Protein AF-A0A822D6A7-F1 (afdb_monomer_lite)

pLDDT: mean 80.67, std 15.9, range [33.81, 98.06]

Foldseek 3Di:
DPADDQDDPPQPCVVVVVVCVQVVDPVHDDADLDWDADPNAIEHEHAADDDDDDGRHDDPPDCVVVRSVVVDDPRHRYYHYNDDPPPGPNDDPVNVVVVVVVVVVD

Sequence (106 aa):
MDGIRLANPYLGNEEEKRRTLFRNNENVIYLENDSCEVFDITIDGCPCTPKFCGGFQYPRQSTQPKMLWGQIPEDCDILISHGLPADIFDTNSRGKLEMENQINNV

Structure (mmCIF, N/CA/C/O backbone):
data_AF-A0A822D6A7-F1
#
_entry.id   AF-A0A822D6A7-F1
#
loop_
_atom_site.group_PDB
_atom_site.id
_atom_site.type_symbol
_atom_site.label_atom_id
_atom_site.label_alt_id
_atom_site.label_comp_id
_atom_site.label_asym_id
_atom_site.label_entity_id
_atom_site.label_seq_id
_atom_site.pdbx_PDB_ins_code
_atom_site.Cartn_x
_atom_site.Cartn_y
_atom_site.Cartn_z
_atom_site.occupancy
_atom_site.B_iso_or_equiv
_atom_site.auth_seq_id
_atom_site.auth_comp_id
_atom_site.auth_asym_id
_atom_site.auth_atom_id
_atom_site.pdbx_PDB_model_num
ATOM 1 N N . MET A 1 1 ? 8.125 -2.702 15.056 1.00 36.44 1 MET A N 1
ATOM 2 C CA . MET A 1 1 ? 9.356 -3.079 14.330 1.00 36.44 1 MET A CA 1
ATOM 3 C C . MET A 1 1 ? 9.796 -1.852 13.557 1.00 36.44 1 MET A C 1
ATOM 5 O O . MET A 1 1 ? 8.945 -1.244 12.924 1.00 36.44 1 MET A O 1
ATOM 9 N N . ASP A 1 2 ? 11.057 -1.430 13.664 1.00 33.81 2 ASP A N 1
ATOM 10 C CA . ASP A 1 2 ? 11.540 -0.232 12.964 1.00 33.81 2 ASP A CA 1
ATOM 11 C C . ASP A 1 2 ? 11.676 -0.539 11.466 1.00 33.81 2 ASP A C 1
ATOM 13 O O . ASP A 1 2 ? 12.709 -1.020 10.998 1.00 33.81 2 ASP A O 1
ATOM 17 N N . GLY A 1 3 ? 10.578 -0.339 10.732 1.00 39.94 3 GLY A N 1
ATOM 18 C CA . GLY A 1 3 ? 10.477 -0.594 9.300 1.00 39.94 3 GLY A CA 1
ATOM 19 C C . GLY A 1 3 ? 11.504 0.202 8.495 1.00 39.94 3 GLY A C 1
ATOM 20 O O . GLY A 1 3 ? 11.938 1.291 8.879 1.00 39.94 3 GLY A O 1
ATOM 21 N N . ILE A 1 4 ? 11.893 -0.346 7.342 1.00 49.28 4 ILE A N 1
ATOM 22 C CA . ILE A 1 4 ? 12.775 0.321 6.379 1.00 49.28 4 ILE A CA 1
ATOM 23 C C . ILE A 1 4 ? 12.114 1.639 5.958 1.00 49.28 4 ILE A C 1
ATOM 25 O O . ILE A 1 4 ? 11.167 1.662 5.172 1.00 49.28 4 ILE A O 1
ATOM 29 N N . ARG A 1 5 ? 12.613 2.753 6.495 1.00 57.00 5 ARG A N 1
ATOM 30 C CA . ARG A 1 5 ? 12.094 4.087 6.198 1.00 57.00 5 ARG A CA 1
ATOM 31 C C . ARG A 1 5 ? 12.820 4.634 4.976 1.00 57.00 5 ARG A C 1
ATOM 33 O O . ARG A 1 5 ? 13.984 5.026 5.049 1.00 57.00 5 ARG A O 1
ATOM 40 N N . LEU A 1 6 ? 12.131 4.664 3.839 1.00 59.56 6 LEU A N 1
ATOM 41 C CA . LEU A 1 6 ? 12.594 5.387 2.654 1.00 59.56 6 LEU A CA 1
ATOM 42 C C . LEU A 1 6 ? 12.352 6.886 2.884 1.00 59.56 6 LEU A C 1
ATOM 44 O O . LEU A 1 6 ? 11.391 7.454 2.372 1.00 59.56 6 LEU A O 1
ATOM 48 N N . ALA A 1 7 ? 13.183 7.508 3.723 1.00 55.19 7 ALA A N 1
ATOM 49 C CA . ALA A 1 7 ? 13.104 8.937 4.009 1.00 55.19 7 ALA A CA 1
ATOM 50 C C . ALA A 1 7 ? 13.344 9.750 2.730 1.00 55.19 7 ALA A C 1
ATOM 52 O O . ALA A 1 7 ? 14.269 9.450 1.968 1.00 55.19 7 ALA A O 1
ATOM 53 N N . ASN A 1 8 ? 12.549 10.797 2.496 1.00 56.53 8 ASN A N 1
ATOM 54 C CA . ASN A 1 8 ? 12.874 11.769 1.464 1.00 56.53 8 ASN A CA 1
ATOM 55 C C . ASN A 1 8 ? 13.952 12.720 2.018 1.00 56.53 8 ASN A C 1
ATOM 57 O O . ASN A 1 8 ? 13.655 13.532 2.902 1.00 56.53 8 ASN A O 1
ATOM 61 N N . PRO A 1 9 ? 15.192 12.687 1.496 1.00 55.44 9 PRO A N 1
ATOM 62 C CA . PRO A 1 9 ? 16.288 13.491 2.038 1.00 55.44 9 PRO A CA 1
ATOM 63 C C . PRO A 1 9 ? 16.055 15.005 1.901 1.00 55.44 9 PRO A C 1
ATOM 65 O O . PRO A 1 9 ? 16.777 15.788 2.511 1.00 55.44 9 PRO A O 1
ATOM 68 N N . TYR A 1 10 ? 15.053 15.430 1.124 1.00 52.44 10 TYR A N 1
ATOM 69 C CA . TYR A 1 10 ? 14.741 16.837 0.878 1.00 52.44 10 TYR A CA 1
ATOM 70 C C . TYR A 1 10 ? 13.696 17.441 1.827 1.00 52.44 10 TYR A C 1
ATOM 72 O O . TYR A 1 10 ? 13.455 18.643 1.752 1.00 52.44 10 TYR A O 1
ATOM 80 N N . LEU A 1 11 ? 13.051 16.649 2.693 1.00 58.66 11 LEU A N 1
ATOM 81 C CA . LEU A 1 11 ? 11.897 17.122 3.472 1.00 58.66 11 LEU A CA 1
ATOM 82 C C . LEU A 1 11 ? 12.161 17.345 4.971 1.00 58.66 11 LEU A C 1
ATOM 84 O O . LEU A 1 11 ? 11.359 18.020 5.615 1.00 58.66 11 LEU A O 1
ATOM 88 N N . GLY A 1 12 ? 13.278 16.862 5.526 1.00 66.56 12 GLY A N 1
ATOM 89 C CA . GLY A 1 12 ? 13.664 17.115 6.923 1.00 66.56 12 GLY A CA 1
ATOM 90 C C . GLY A 1 12 ? 12.505 16.946 7.923 1.00 66.56 12 GLY A C 1
ATOM 91 O O . GLY A 1 12 ? 11.738 15.988 7.858 1.00 66.56 12 GLY A O 1
ATOM 92 N N . ASN A 1 13 ? 12.330 17.916 8.825 1.00 66.75 13 ASN A N 1
ATOM 93 C CA . ASN A 1 13 ? 11.317 17.879 9.892 1.00 66.75 13 ASN A CA 1
ATOM 94 C C . ASN A 1 13 ? 9.865 18.034 9.382 1.00 66.75 13 ASN A C 1
ATOM 96 O O . ASN A 1 13 ? 8.916 17.862 10.149 1.00 66.75 13 ASN A O 1
ATOM 100 N N . GLU A 1 14 ? 9.669 18.388 8.110 1.00 71.75 14 GLU A N 1
ATOM 101 C CA . GLU A 1 14 ? 8.344 18.608 7.522 1.00 71.75 14 GLU A CA 1
ATOM 102 C C . GLU A 1 14 ? 7.615 17.294 7.197 1.00 71.75 14 GLU A C 1
ATOM 104 O O . GLU A 1 14 ? 6.388 17.292 7.074 1.00 71.75 14 GLU A O 1
ATOM 109 N N . GLU A 1 15 ? 8.333 16.171 7.075 1.00 73.56 15 GLU A N 1
ATOM 110 C CA . GLU A 1 15 ? 7.709 14.842 6.975 1.00 73.56 15 GLU A CA 1
ATOM 111 C C . GLU A 1 15 ? 6.988 14.476 8.264 1.00 73.56 15 GLU A C 1
ATOM 113 O O . GLU A 1 15 ? 5.825 14.076 8.229 1.00 73.56 15 GLU A O 1
ATOM 118 N N . GLU A 1 16 ? 7.652 14.656 9.405 1.00 76.50 16 GLU A N 1
ATOM 119 C CA . GLU A 1 16 ? 7.081 14.283 10.697 1.00 76.50 16 GLU A CA 1
ATOM 120 C C . GLU A 1 16 ? 5.856 15.143 11.024 1.00 76.50 16 GLU A C 1
ATOM 122 O O . GLU A 1 16 ? 4.832 14.621 11.454 1.00 76.50 16 GLU A O 1
ATOM 127 N N . LYS A 1 17 ? 5.888 16.444 10.702 1.00 79.12 17 LYS A N 1
ATOM 128 C CA . LYS A 1 17 ? 4.712 17.321 10.836 1.00 79.12 17 LYS A CA 1
ATOM 129 C C . LYS A 1 17 ? 3.516 16.832 10.015 1.00 79.12 17 LYS A C 1
ATOM 131 O O . LYS A 1 17 ? 2.396 16.827 10.523 1.00 79.12 17 LYS A O 1
ATOM 136 N N . ARG A 1 18 ? 3.736 16.412 8.762 1.00 77.75 18 ARG A N 1
ATOM 137 C CA . ARG A 1 18 ? 2.664 15.886 7.898 1.00 77.75 18 ARG A CA 1
ATOM 138 C C . ARG A 1 18 ? 2.090 14.582 8.437 1.00 77.75 18 ARG A C 1
ATOM 140 O O . ARG A 1 18 ? 0.876 14.420 8.449 1.00 77.75 18 ARG A O 1
ATOM 147 N N . ARG A 1 19 ? 2.942 13.680 8.922 1.00 81.69 19 ARG A N 1
ATOM 148 C CA . ARG A 1 19 ? 2.515 12.413 9.539 1.00 81.69 19 ARG A CA 1
ATOM 149 C C . ARG A 1 19 ? 1.669 12.665 10.775 1.00 81.69 19 ARG A C 1
ATOM 151 O O . ARG A 1 19 ? 0.597 12.086 10.902 1.00 81.69 19 ARG A O 1
ATOM 158 N N . THR A 1 20 ? 2.113 13.570 11.643 1.00 83.56 20 THR A N 1
ATOM 159 C CA . THR A 1 20 ? 1.385 13.955 12.856 1.00 83.56 20 THR A CA 1
ATOM 160 C C . THR A 1 20 ? 0.005 14.526 12.540 1.00 83.56 20 THR A C 1
ATOM 162 O O . THR A 1 20 ? -0.943 14.226 13.257 1.00 83.56 20 THR A O 1
ATOM 165 N N . LEU A 1 21 ? -0.149 15.286 11.447 1.00 85.06 21 LEU A N 1
ATOM 166 C CA . LEU A 1 21 ? -1.460 15.792 11.025 1.00 85.06 21 LEU A CA 1
ATOM 167 C C . LEU A 1 21 ? -2.458 14.658 10.748 1.00 85.06 21 LEU A C 1
ATOM 169 O O . LEU A 1 21 ? -3.604 14.746 11.178 1.00 85.06 21 LEU A O 1
ATOM 173 N N . PHE A 1 22 ? -2.028 13.606 10.047 1.00 86.44 22 PHE A N 1
ATOM 174 C CA . PHE A 1 22 ? -2.892 12.460 9.759 1.00 86.44 22 PHE A CA 1
ATOM 175 C C . PHE A 1 22 ? -3.085 11.562 10.982 1.00 86.44 22 PHE A C 1
ATOM 177 O O . PHE A 1 22 ? -4.209 11.174 11.264 1.00 86.44 22 PHE A O 1
ATOM 184 N N . ARG A 1 23 ? -2.022 11.293 11.747 1.00 85.50 23 ARG A N 1
ATOM 185 C CA . ARG A 1 23 ? -2.080 10.457 12.960 1.00 85.50 23 ARG A CA 1
ATOM 186 C C . ARG A 1 23 ? -2.958 11.046 14.066 1.00 85.50 23 ARG A C 1
ATOM 188 O O . ARG A 1 23 ? -3.514 10.293 14.852 1.00 85.50 23 ARG A O 1
ATOM 195 N N . ASN A 1 24 ? -3.087 12.371 14.128 1.00 88.31 24 ASN A N 1
ATOM 196 C CA . ASN A 1 24 ? -3.939 13.048 15.108 1.00 88.31 24 ASN A CA 1
ATOM 197 C C . ASN A 1 24 ? -5.387 13.244 14.624 1.00 88.31 24 ASN A C 1
ATOM 199 O O . ASN A 1 24 ? -6.180 13.860 15.335 1.00 88.31 24 ASN A O 1
ATOM 203 N N . ASN A 1 25 ? -5.737 12.779 13.422 1.00 91.69 25 ASN A N 1
ATOM 204 C CA . ASN A 1 25 ? -7.100 12.845 12.916 1.00 91.69 25 ASN A CA 1
ATOM 205 C C . ASN A 1 25 ? -7.832 11.540 13.241 1.00 91.69 25 ASN A C 1
ATOM 207 O O . ASN A 1 25 ? -7.543 10.502 12.660 1.00 91.69 25 ASN A O 1
ATOM 211 N N . GLU A 1 26 ? -8.822 11.610 14.128 1.00 91.75 26 GLU A N 1
ATOM 212 C CA . GLU A 1 26 ? -9.627 10.458 14.562 1.00 91.75 26 GLU A CA 1
ATOM 213 C C . GLU A 1 26 ? -10.387 9.749 13.426 1.00 91.75 26 GLU A C 1
ATOM 215 O O . GLU A 1 26 ? -10.773 8.593 13.569 1.00 91.75 26 GLU A O 1
ATOM 220 N N . ASN A 1 27 ? -10.573 10.416 12.283 1.00 94.31 27 ASN A N 1
ATOM 221 C CA . ASN A 1 27 ? -11.256 9.864 11.113 1.00 94.31 27 ASN A CA 1
ATOM 222 C C . ASN A 1 27 ? -10.288 9.254 10.084 1.00 94.31 27 ASN A C 1
ATOM 224 O O . ASN A 1 27 ? -10.712 8.900 8.984 1.00 94.31 27 ASN A O 1
ATOM 228 N N . VAL A 1 28 ? -8.988 9.186 10.389 1.00 93.25 28 VAL A N 1
ATOM 229 C CA . VAL A 1 28 ? -7.955 8.702 9.467 1.00 93.25 28 VAL A CA 1
ATOM 230 C C . VAL A 1 28 ? -7.025 7.730 10.181 1.00 93.25 28 VAL A C 1
ATOM 232 O O . VAL A 1 28 ? -6.365 8.079 11.153 1.00 93.25 28 VAL A O 1
ATOM 235 N N . ILE A 1 29 ? -6.892 6.526 9.630 1.00 93.50 29 ILE A N 1
ATOM 236 C CA . ILE A 1 29 ? -5.817 5.603 9.994 1.00 93.50 29 ILE A CA 1
ATOM 237 C C . ILE A 1 29 ? -4.702 5.777 8.961 1.00 93.50 29 ILE A C 1
ATOM 239 O O . ILE A 1 29 ? -4.902 5.541 7.770 1.00 93.50 29 ILE A O 1
ATOM 243 N N . TYR A 1 30 ? -3.536 6.250 9.402 1.00 92.56 30 TYR A N 1
ATOM 244 C CA . TYR A 1 30 ? -2.373 6.451 8.539 1.00 92.56 30 TYR A CA 1
ATOM 245 C C . TYR A 1 30 ? -1.446 5.236 8.593 1.00 92.56 30 TYR A C 1
ATOM 247 O O . TYR A 1 30 ? -0.864 4.970 9.643 1.00 92.56 30 TYR A O 1
ATOM 255 N N . LEU A 1 31 ? -1.265 4.561 7.455 1.00 92.19 31 LEU A N 1
ATOM 256 C CA . LEU A 1 31 ? -0.367 3.416 7.308 1.00 92.19 31 LEU A CA 1
ATOM 257 C C . LEU A 1 31 ? 0.858 3.796 6.463 1.00 92.19 31 LEU A C 1
ATOM 259 O O . LEU A 1 31 ? 0.730 4.283 5.337 1.00 92.19 31 LEU A O 1
ATOM 263 N N . GLU A 1 32 ? 2.055 3.568 7.001 1.00 91.25 32 GLU A N 1
ATOM 264 C CA . GLU A 1 32 ? 3.306 3.601 6.240 1.00 91.25 32 GLU A CA 1
ATOM 265 C C . GLU A 1 32 ? 4.226 2.478 6.702 1.00 91.25 32 GLU A C 1
ATOM 267 O O . GLU A 1 32 ? 4.918 2.623 7.710 1.00 91.25 32 GLU A O 1
ATOM 272 N N . ASN A 1 33 ? 4.257 1.398 5.917 1.00 91.19 33 ASN A N 1
ATOM 273 C CA . ASN A 1 33 ? 4.912 0.142 6.281 1.00 91.19 33 ASN A CA 1
ATOM 274 C C . ASN A 1 33 ? 4.430 -0.322 7.664 1.00 91.19 33 ASN A C 1
ATOM 276 O O . ASN A 1 33 ? 5.237 -0.638 8.538 1.00 91.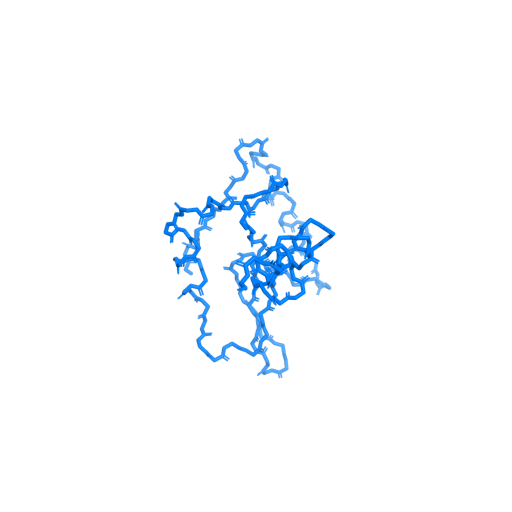19 33 ASN A O 1
ATOM 280 N N . ASP A 1 34 ? 3.116 -0.235 7.862 1.00 92.44 34 ASP A N 1
ATOM 281 C CA . ASP A 1 34 ? 2.425 -0.466 9.125 1.00 92.44 34 ASP A CA 1
ATOM 282 C C . ASP A 1 34 ? 1.061 -1.098 8.836 1.00 92.44 34 ASP A C 1
ATOM 284 O O . ASP A 1 34 ? 0.552 -0.996 7.712 1.00 92.44 34 ASP A O 1
ATOM 288 N N . SER A 1 35 ? 0.462 -1.706 9.854 1.00 95.06 35 SER A N 1
ATOM 289 C CA . SER A 1 35 ? -0.821 -2.395 9.744 1.00 95.06 35 SER A CA 1
ATOM 290 C C . SER A 1 35 ? -1.848 -1.883 10.746 1.00 95.06 35 SER A C 1
ATOM 292 O O . SER A 1 35 ? -1.532 -1.246 11.752 1.00 95.06 35 SER A O 1
ATOM 294 N N . CYS A 1 36 ? -3.115 -2.153 10.456 1.00 95.50 36 CYS A N 1
ATOM 295 C CA . CYS A 1 36 ? -4.201 -1.989 11.404 1.00 95.50 36 CYS A CA 1
ATOM 296 C C . CYS A 1 36 ? -5.192 -3.145 11.302 1.00 95.50 36 CYS A C 1
ATOM 298 O O . CYS A 1 36 ? -5.181 -3.926 10.351 1.00 95.50 36 CYS A O 1
ATOM 300 N N . GLU A 1 37 ? -6.066 -3.222 12.296 1.00 96.81 37 GLU A N 1
ATOM 301 C CA . GLU A 1 37 ? -7.155 -4.183 12.339 1.00 96.81 37 GLU A CA 1
ATOM 302 C C . GLU A 1 37 ? -8.479 -3.426 12.407 1.00 96.81 37 GLU A C 1
ATOM 304 O O . GLU A 1 37 ? -8.651 -2.511 13.221 1.00 96.81 37 GLU A O 1
ATOM 309 N N . VAL A 1 38 ? -9.408 -3.780 11.521 1.00 95.44 38 VAL A N 1
ATOM 310 C CA . VAL A 1 38 ? -10.737 -3.172 11.450 1.00 95.44 38 VAL A CA 1
ATOM 311 C C . VAL A 1 38 ? -11.755 -4.280 11.215 1.00 95.44 38 VAL A C 1
ATOM 313 O O . VAL A 1 38 ? -11.715 -4.938 10.185 1.00 95.44 38 VAL A O 1
ATOM 316 N N . PHE A 1 39 ? -12.687 -4.473 12.153 1.00 95.88 39 PHE A N 1
ATOM 317 C CA . PHE A 1 39 ? -13.681 -5.561 12.102 1.00 95.88 39 PHE A CA 1
ATOM 318 C C . PHE A 1 39 ? -13.054 -6.959 11.949 1.00 95.88 39 PHE A C 1
ATOM 320 O O . PHE A 1 39 ? -13.518 -7.744 11.125 1.00 95.88 39 PHE A O 1
ATOM 327 N N . ASP A 1 40 ? -11.996 -7.244 12.716 1.00 96.44 40 ASP A N 1
ATOM 328 C CA . ASP A 1 40 ? -11.231 -8.501 12.666 1.00 96.44 40 ASP A CA 1
ATOM 329 C C . ASP A 1 40 ? -10.582 -8.787 11.290 1.00 96.44 40 ASP A C 1
ATOM 331 O O . ASP A 1 40 ? -10.206 -9.919 10.999 1.00 96.44 40 ASP A O 1
ATOM 335 N N . ILE A 1 41 ? -10.463 -7.764 10.431 1.00 97.56 41 ILE A N 1
ATOM 336 C CA . ILE A 1 41 ? -9.761 -7.815 9.143 1.00 97.56 41 ILE A CA 1
ATOM 337 C C . ILE A 1 41 ? -8.423 -7.100 9.299 1.00 97.56 41 ILE A C 1
ATOM 339 O O . ILE A 1 41 ? -8.376 -5.929 9.695 1.00 97.56 41 ILE A O 1
ATOM 343 N N . THR A 1 42 ? -7.345 -7.788 8.940 1.00 97.69 42 THR A N 1
ATOM 344 C CA . THR A 1 42 ? -5.988 -7.245 8.943 1.00 97.69 42 THR A CA 1
ATOM 345 C C . THR A 1 42 ? -5.695 -6.484 7.650 1.00 97.69 42 THR A C 1
ATOM 347 O O . THR A 1 42 ? -5.927 -6.964 6.539 1.00 97.69 42 THR A O 1
ATOM 350 N N . ILE A 1 43 ? -5.201 -5.254 7.786 1.00 98.00 43 ILE A N 1
ATOM 351 C CA . ILE A 1 43 ? -4.892 -4.372 6.659 1.00 98.00 43 ILE A CA 1
ATOM 352 C C . ILE A 1 43 ? -3.445 -3.910 6.785 1.00 98.00 43 ILE A C 1
ATOM 354 O O . ILE A 1 43 ? -3.100 -3.245 7.760 1.00 98.00 43 ILE A O 1
ATOM 358 N N . ASP A 1 44 ? -2.611 -4.207 5.790 1.00 96.88 44 ASP A N 1
ATOM 359 C CA . ASP A 1 44 ? -1.215 -3.760 5.732 1.00 96.88 44 ASP A CA 1
ATOM 360 C C . ASP A 1 44 ? -1.035 -2.689 4.647 1.00 96.88 44 ASP A C 1
ATOM 362 O O . ASP A 1 44 ? -1.557 -2.810 3.533 1.00 96.88 44 ASP A O 1
ATOM 366 N N . GLY A 1 45 ? -0.341 -1.597 4.974 1.00 95.12 45 GLY A N 1
ATOM 367 C CA . GLY A 1 45 ? -0.228 -0.425 4.109 1.00 95.12 45 GLY A CA 1
ATOM 368 C C . GLY A 1 45 ? 1.214 -0.028 3.819 1.00 95.12 45 GLY A C 1
ATOM 369 O O . GLY A 1 45 ? 1.968 0.344 4.718 1.00 95.12 45 GLY A O 1
ATOM 370 N N . CYS A 1 46 ? 1.579 0.010 2.536 1.00 92.69 46 CYS A N 1
ATOM 371 C CA . CYS A 1 46 ? 2.921 0.359 2.079 1.00 92.69 46 CYS A CA 1
ATOM 372 C C . CYS A 1 46 ? 2.885 1.398 0.937 1.00 92.69 46 CYS A C 1
ATOM 374 O O . CYS A 1 46 ? 2.437 1.097 -0.174 1.00 92.69 46 CYS A O 1
ATOM 376 N N . PRO A 1 47 ? 3.413 2.624 1.128 1.00 91.44 47 PRO A N 1
ATOM 377 C CA . PRO A 1 47 ? 3.422 3.637 0.071 1.00 91.44 47 PRO A CA 1
ATOM 378 C C . PRO A 1 47 ? 4.513 3.396 -0.981 1.00 91.44 47 PRO A C 1
ATOM 380 O O . PRO A 1 47 ? 4.667 4.193 -1.908 1.00 91.44 47 PRO A O 1
ATOM 383 N N . CYS A 1 48 ? 5.327 2.350 -0.826 1.00 89.44 48 CYS A N 1
ATOM 384 C CA . CYS A 1 48 ? 6.530 2.194 -1.617 1.00 89.44 48 CYS A CA 1
ATOM 385 C C . CYS A 1 48 ? 6.257 1.662 -3.026 1.00 89.44 48 CYS A C 1
ATOM 387 O O . CYS A 1 48 ? 5.464 0.749 -3.235 1.00 89.44 48 CYS A O 1
ATOM 389 N N . THR A 1 49 ? 6.990 2.195 -4.000 1.00 89.81 49 THR A N 1
ATOM 390 C CA . THR A 1 49 ? 6.878 1.810 -5.412 1.00 89.81 49 THR A CA 1
ATOM 391 C C . THR A 1 49 ? 8.262 1.627 -6.034 1.00 89.81 49 THR A C 1
ATOM 393 O O . THR A 1 49 ? 9.223 2.286 -5.616 1.00 89.81 49 THR A O 1
ATOM 396 N N . PRO A 1 50 ? 8.421 0.780 -7.065 1.00 89.69 50 PRO A N 1
ATOM 397 C CA . PRO A 1 50 ? 9.671 0.750 -7.799 1.00 89.69 50 PRO A CA 1
ATOM 398 C C . PRO A 1 50 ? 9.950 2.108 -8.459 1.00 89.69 50 PRO A C 1
ATOM 400 O O . PRO A 1 50 ? 9.028 2.801 -8.896 1.00 89.69 50 PRO A O 1
ATOM 403 N N . LYS A 1 51 ? 11.232 2.483 -8.550 1.00 88.00 51 LYS A N 1
ATOM 404 C CA . LYS A 1 51 ? 11.678 3.786 -9.072 1.00 88.00 51 LYS A CA 1
ATOM 405 C C . LYS A 1 51 ? 10.969 4.177 -10.376 1.00 88.00 51 LYS A C 1
ATOM 407 O O . LYS A 1 51 ? 10.996 3.430 -11.363 1.00 88.00 51 LYS A O 1
ATOM 412 N N . PHE A 1 52 ? 10.365 5.364 -10.347 1.00 80.94 52 PHE A N 1
ATOM 413 C CA . PHE A 1 52 ? 9.683 6.033 -11.456 1.00 80.94 52 PHE A CA 1
ATOM 414 C C . PHE A 1 52 ? 9.763 7.562 -11.251 1.00 80.94 52 PHE A C 1
ATOM 416 O O . PHE A 1 52 ? 10.843 8.129 -11.396 1.00 80.94 52 PHE A O 1
ATOM 423 N N . CYS A 1 53 ? 8.676 8.218 -10.818 1.00 76.62 53 CYS A N 1
ATOM 424 C CA . CYS A 1 53 ? 8.604 9.638 -10.444 1.00 76.62 53 CYS A CA 1
ATOM 425 C C . CYS A 1 53 ? 7.950 9.804 -9.055 1.00 76.62 53 CYS A C 1
ATOM 427 O O . CYS A 1 53 ? 6.949 9.145 -8.793 1.00 76.62 53 CYS A O 1
ATOM 429 N N . GLY A 1 54 ? 8.492 10.657 -8.176 1.00 77.19 54 GLY A N 1
ATOM 430 C CA . GLY A 1 54 ? 7.906 10.950 -6.854 1.00 77.19 54 GLY A CA 1
ATOM 431 C C . GLY A 1 54 ? 8.702 10.427 -5.649 1.00 77.19 54 GLY A C 1
ATOM 432 O O . GLY A 1 54 ? 9.895 10.148 -5.756 1.00 77.19 54 GLY A O 1
ATOM 433 N N . GLY A 1 55 ? 8.039 10.356 -4.489 1.00 81.25 55 GLY A N 1
ATOM 434 C CA . GLY A 1 55 ? 8.598 9.862 -3.220 1.00 81.25 55 GLY A CA 1
ATOM 435 C C . GLY A 1 55 ? 8.360 8.364 -2.985 1.00 81.25 55 GLY A C 1
ATOM 436 O O . GLY A 1 55 ? 7.692 7.715 -3.784 1.00 81.25 55 GLY A O 1
ATOM 437 N N . PHE A 1 56 ? 8.908 7.827 -1.887 1.00 84.88 56 PHE A N 1
ATOM 438 C CA . PHE A 1 56 ? 8.748 6.422 -1.460 1.00 84.88 56 PHE A CA 1
ATOM 439 C C . PHE A 1 56 ? 9.216 5.386 -2.491 1.00 84.88 56 PHE A C 1
ATOM 441 O O . PHE A 1 56 ? 8.584 4.358 -2.714 1.00 84.88 56 PHE A O 1
ATOM 448 N N . GLN A 1 57 ? 10.343 5.651 -3.149 1.00 89.19 57 GLN A N 1
ATOM 449 C CA . GLN A 1 57 ? 10.826 4.799 -4.229 1.00 89.19 57 GLN A CA 1
ATOM 450 C C . GLN A 1 57 ? 11.995 3.925 -3.809 1.00 89.19 57 GLN A C 1
ATOM 452 O O . GLN A 1 57 ? 12.956 4.417 -3.221 1.00 89.19 57 GLN A O 1
ATOM 457 N N . TYR A 1 58 ? 11.961 2.656 -4.210 1.00 88.25 58 TYR A N 1
ATOM 458 C CA . TYR A 1 58 ? 13.108 1.757 -4.108 1.00 88.25 58 TYR A CA 1
ATOM 459 C C . TYR A 1 58 ? 13.717 1.458 -5.491 1.00 88.25 58 TYR A C 1
ATOM 461 O O . TYR A 1 58 ? 13.017 1.477 -6.515 1.00 88.25 58 TYR A O 1
ATOM 469 N N . PRO A 1 59 ? 15.027 1.160 -5.579 1.00 88.06 59 PRO A N 1
ATOM 470 C CA . PRO A 1 59 ? 15.650 0.739 -6.828 1.00 88.06 59 PRO A CA 1
ATOM 471 C C . PRO A 1 59 ? 15.096 -0.617 -7.292 1.00 88.06 59 PRO A C 1
ATOM 473 O O . PRO A 1 59 ? 15.089 -1.580 -6.524 1.00 88.06 59 PRO A O 1
ATOM 476 N N . AR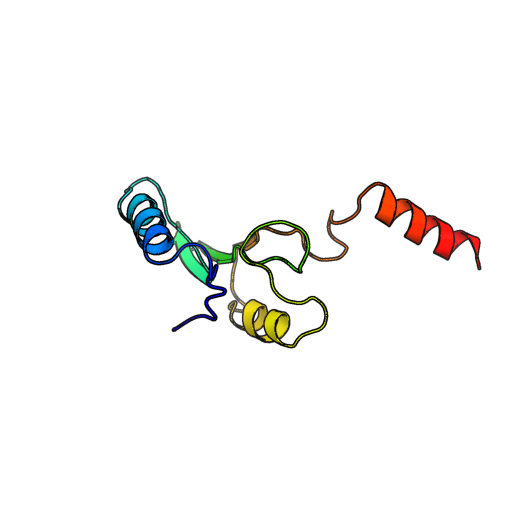G A 1 60 ? 14.684 -0.705 -8.567 1.00 83.38 60 ARG A N 1
ATOM 477 C CA . ARG A 1 60 ? 14.081 -1.909 -9.184 1.00 83.38 60 ARG A CA 1
ATOM 478 C C . ARG A 1 60 ? 14.964 -3.160 -9.086 1.00 83.38 60 ARG A C 1
ATOM 480 O O . ARG A 1 60 ? 14.453 -4.246 -8.864 1.00 83.38 60 ARG A O 1
ATOM 487 N N . GLN A 1 61 ? 16.278 -3.003 -9.229 1.00 85.31 61 GLN A N 1
ATOM 488 C CA . GLN A 1 61 ? 17.258 -4.096 -9.183 1.00 85.31 61 GLN A CA 1
ATOM 489 C C . GLN A 1 61 ? 18.011 -4.087 -7.846 1.00 85.31 61 GLN A C 1
ATOM 491 O O . GLN A 1 61 ? 19.226 -3.918 -7.800 1.00 85.31 61 GLN A O 1
ATOM 496 N N . SER A 1 62 ? 17.281 -4.181 -6.735 1.00 87.25 62 SER A N 1
ATOM 497 C CA . SER A 1 62 ? 17.873 -4.238 -5.394 1.00 87.25 62 SER A CA 1
ATOM 498 C C . SER A 1 62 ? 17.185 -5.286 -4.525 1.00 87.25 62 SER A C 1
ATOM 500 O O . SER A 1 62 ? 16.152 -5.833 -4.897 1.00 87.25 62 SER A O 1
ATOM 502 N N . THR A 1 63 ? 17.754 -5.568 -3.354 1.00 88.75 63 THR A N 1
ATOM 503 C CA . THR A 1 63 ? 17.159 -6.464 -2.349 1.00 88.75 63 THR A CA 1
ATOM 504 C C . THR A 1 63 ? 16.087 -5.781 -1.498 1.00 88.75 63 THR A C 1
ATOM 506 O O . THR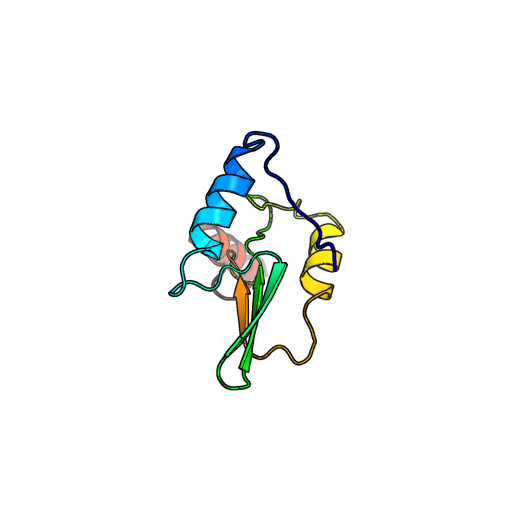 A 1 63 ? 15.354 -6.464 -0.784 1.00 88.75 63 THR A O 1
ATOM 509 N N . GLN A 1 64 ? 15.957 -4.451 -1.585 1.00 88.38 64 GLN A N 1
ATOM 510 C CA . GLN A 1 64 ? 14.985 -3.674 -0.810 1.00 88.38 64 GLN A CA 1
ATOM 511 C C . GLN A 1 64 ? 13.527 -4.115 -1.004 1.00 88.38 64 GLN A C 1
ATOM 513 O O . GLN A 1 64 ? 12.854 -4.256 0.012 1.00 88.38 64 GLN A O 1
ATOM 518 N N . PRO A 1 65 ? 13.035 -4.404 -2.230 1.00 88.31 65 PRO A N 1
ATOM 519 C CA . PRO A 1 65 ? 11.670 -4.885 -2.416 1.00 88.31 65 PRO A CA 1
ATOM 520 C C . PRO A 1 65 ? 11.439 -6.187 -1.652 1.00 88.31 65 PRO A C 1
ATOM 522 O O . PRO A 1 65 ? 10.452 -6.318 -0.946 1.00 88.31 65 PRO A O 1
ATOM 525 N N . LYS A 1 66 ? 12.383 -7.133 -1.730 1.00 89.50 66 LYS A N 1
ATOM 526 C CA . LYS A 1 66 ? 12.256 -8.423 -1.045 1.00 89.50 66 LYS A CA 1
ATOM 527 C C . LYS A 1 66 ? 12.196 -8.260 0.474 1.00 89.50 66 LYS A C 1
ATOM 529 O O . LYS A 1 66 ? 11.408 -8.936 1.119 1.00 89.50 66 LYS A O 1
ATOM 534 N N . MET A 1 67 ? 13.013 -7.370 1.039 1.00 89.12 67 MET A N 1
ATOM 535 C CA . MET A 1 67 ? 12.983 -7.093 2.479 1.00 89.12 67 MET A CA 1
ATOM 536 C C . MET A 1 67 ? 11.706 -6.369 2.907 1.00 89.12 67 MET A C 1
ATOM 538 O O . MET A 1 67 ? 11.219 -6.619 4.000 1.00 89.12 67 MET A O 1
ATOM 542 N N . LEU A 1 68 ? 11.193 -5.462 2.077 1.00 89.31 68 LEU A N 1
ATOM 543 C CA . LEU A 1 68 ? 10.001 -4.676 2.373 1.00 89.31 68 LEU A CA 1
ATOM 544 C C . LEU A 1 68 ? 8.735 -5.532 2.298 1.00 89.31 68 LEU A C 1
ATOM 546 O O . LEU A 1 68 ? 8.016 -5.650 3.280 1.00 89.31 68 LEU A O 1
ATOM 550 N N . TRP A 1 69 ? 8.503 -6.175 1.154 1.00 91.12 69 TRP A N 1
ATOM 551 C CA . TRP A 1 69 ? 7.306 -6.984 0.924 1.00 91.12 69 TRP A CA 1
ATOM 552 C C . TRP A 1 69 ? 7.314 -8.281 1.742 1.00 91.12 69 TRP A C 1
ATOM 554 O O . TRP A 1 69 ? 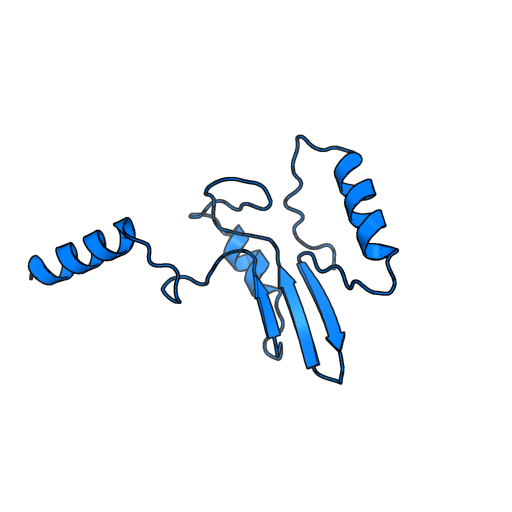6.258 -8.803 2.062 1.00 91.12 69 TRP A O 1
ATOM 564 N N . GLY A 1 70 ? 8.493 -8.783 2.127 1.00 92.75 70 GLY A N 1
ATOM 565 C CA . GLY A 1 70 ? 8.625 -9.954 2.999 1.00 92.75 70 GLY A CA 1
ATOM 566 C C . GLY A 1 70 ? 8.343 -9.698 4.485 1.00 92.75 70 GLY A C 1
ATOM 567 O O . GLY A 1 70 ? 8.428 -10.639 5.264 1.00 92.75 70 GLY A O 1
ATOM 568 N N . GLN A 1 71 ? 8.067 -8.453 4.894 1.00 91.25 71 GLN A N 1
ATOM 569 C CA . GLN A 1 71 ? 7.615 -8.139 6.259 1.00 91.25 71 GLN A CA 1
ATOM 570 C C . GLN A 1 71 ? 6.103 -8.303 6.434 1.00 91.25 71 GLN A C 1
ATOM 572 O O . GLN A 1 71 ? 5.642 -8.361 7.570 1.00 91.25 71 GLN A O 1
ATOM 577 N N . ILE A 1 72 ? 5.352 -8.371 5.332 1.00 93.00 72 ILE A N 1
ATOM 578 C CA . ILE A 1 72 ? 3.897 -8.500 5.369 1.00 93.00 72 ILE A CA 1
ATOM 579 C C . ILE A 1 72 ? 3.548 -9.916 5.852 1.00 93.00 72 ILE A C 1
ATOM 581 O O . ILE A 1 72 ? 4.088 -10.880 5.297 1.00 93.00 72 ILE A O 1
ATOM 585 N N . PRO A 1 73 ? 2.676 -10.061 6.866 1.00 92.62 73 PRO A N 1
ATOM 586 C CA . PRO A 1 73 ? 2.225 -11.365 7.338 1.00 92.62 73 PRO A CA 1
ATOM 587 C C . PRO A 1 73 ? 1.545 -12.187 6.234 1.00 92.62 73 PRO A C 1
ATOM 589 O O . PRO A 1 73 ? 0.847 -11.641 5.379 1.00 92.62 73 PRO A O 1
ATOM 592 N N . GLU A 1 74 ? 1.730 -13.510 6.255 1.00 94.12 74 GLU A N 1
ATOM 593 C CA . GLU A 1 74 ? 1.102 -14.412 5.274 1.00 94.12 74 GLU A CA 1
ATOM 594 C C . GLU A 1 74 ? -0.428 -14.462 5.404 1.00 94.12 74 GLU A C 1
ATOM 596 O O . GLU A 1 74 ? -1.116 -14.774 4.436 1.00 94.12 74 GLU A O 1
ATOM 601 N N . ASP A 1 75 ? -0.950 -14.152 6.589 1.00 94.44 75 ASP A N 1
ATOM 602 C CA . ASP A 1 75 ? -2.370 -14.098 6.934 1.00 94.44 75 ASP A CA 1
ATOM 603 C C . ASP A 1 75 ? -2.982 -12.696 6.779 1.00 94.44 75 ASP A C 1
ATOM 605 O O . ASP A 1 75 ? -4.101 -12.469 7.226 1.00 94.44 75 ASP A O 1
ATOM 609 N N . CYS A 1 76 ? -2.278 -11.766 6.123 1.00 95.56 76 CYS A N 1
ATOM 610 C CA . CYS A 1 76 ? -2.811 -10.445 5.800 1.00 95.56 76 CYS A CA 1
ATOM 611 C C . CYS A 1 76 ? -4.021 -10.547 4.855 1.00 95.56 76 CYS A C 1
ATOM 613 O O . CYS A 1 76 ? -3.914 -11.077 3.745 1.00 95.56 76 CYS A O 1
ATOM 615 N N . ASP A 1 77 ? -5.160 -9.990 5.269 1.00 98.06 77 ASP A N 1
ATOM 616 C CA . ASP A 1 77 ? -6.398 -10.030 4.487 1.00 98.06 77 ASP A CA 1
ATOM 617 C C . ASP A 1 77 ? -6.394 -9.003 3.345 1.00 98.06 77 ASP A C 1
ATOM 619 O O . ASP A 1 77 ? -6.845 -9.287 2.230 1.00 98.06 77 ASP A O 1
ATOM 623 N N . ILE A 1 78 ? -5.912 -7.783 3.617 1.00 97.19 78 ILE A N 1
ATOM 624 C CA . ILE A 1 78 ? -5.919 -6.665 2.666 1.00 97.19 78 ILE A CA 1
ATOM 625 C C . ILE A 1 78 ? -4.548 -5.988 2.623 1.00 97.19 78 ILE A C 1
ATOM 627 O O . ILE A 1 78 ? -4.105 -5.377 3.591 1.00 97.19 78 ILE A O 1
ATOM 631 N N . LEU A 1 79 ? -3.928 -5.981 1.442 1.00 95.38 79 LEU A N 1
ATOM 632 C CA . LEU A 1 79 ? -2.725 -5.195 1.165 1.00 95.38 79 LEU A CA 1
ATOM 633 C C . LEU A 1 79 ? -3.068 -3.915 0.392 1.00 95.38 79 LEU A C 1
ATOM 635 O O . LEU A 1 79 ? -3.633 -3.968 -0.702 1.00 95.38 79 LEU A O 1
ATOM 639 N N . ILE A 1 80 ? -2.664 -2.764 0.928 1.00 95.38 80 ILE A N 1
ATOM 640 C CA . ILE A 1 80 ? -2.765 -1.457 0.273 1.00 95.38 80 ILE A CA 1
ATOM 641 C C . ILE A 1 80 ? -1.368 -1.011 -0.174 1.00 95.38 80 ILE A C 1
ATOM 643 O O . ILE A 1 80 ? -0.505 -0.700 0.648 1.00 95.38 80 ILE A O 1
ATOM 647 N N . SER A 1 81 ? -1.153 -0.920 -1.488 1.00 91.94 81 SER A N 1
ATOM 648 C CA . SER A 1 81 ? 0.086 -0.412 -2.087 1.00 91.94 81 SER A CA 1
ATOM 649 C C . SER A 1 81 ? -0.149 0.840 -2.934 1.00 91.94 81 SER A C 1
ATOM 651 O O . SER A 1 81 ? -1.217 1.031 -3.514 1.00 91.94 81 SER A O 1
ATOM 653 N N . HIS A 1 82 ? 0.863 1.711 -3.036 1.00 89.56 82 HIS A N 1
ATOM 654 C CA . HIS A 1 82 ? 0.769 2.886 -3.913 1.00 89.56 82 HIS A CA 1
ATOM 655 C C . HIS A 1 82 ? 0.908 2.530 -5.402 1.00 89.56 82 HIS A C 1
ATOM 657 O O . HIS A 1 82 ? 0.215 3.096 -6.246 1.00 89.56 82 HIS A O 1
ATOM 663 N N . GLY A 1 83 ? 1.826 1.610 -5.717 1.00 85.56 83 GLY A N 1
ATOM 664 C CA . GLY A 1 83 ? 2.019 1.065 -7.060 1.00 85.56 83 GLY A CA 1
ATOM 665 C C . GLY A 1 83 ? 1.214 -0.214 -7.275 1.00 85.56 83 GLY A C 1
ATOM 666 O O . GLY A 1 83 ? 0.927 -0.937 -6.319 1.00 85.56 83 GLY A O 1
ATOM 667 N N . LEU A 1 84 ? 0.878 -0.496 -8.533 1.00 88.50 84 LEU A N 1
ATOM 668 C CA . LEU A 1 84 ? 0.225 -1.744 -8.922 1.00 88.50 84 LEU A CA 1
ATOM 669 C C . LEU A 1 84 ? 1.224 -2.915 -8.862 1.00 88.50 84 LEU A C 1
ATOM 671 O O . LEU A 1 84 ? 2.415 -2.708 -9.124 1.00 88.50 84 LEU A O 1
ATOM 675 N N . PRO A 1 85 ? 0.775 -4.138 -8.523 1.00 88.69 85 PRO A N 1
ATOM 676 C CA . PRO A 1 85 ? 1.612 -5.324 -8.638 1.00 88.69 85 PRO A CA 1
ATOM 677 C C . PRO A 1 85 ? 2.020 -5.568 -10.093 1.00 88.69 85 PRO A C 1
ATOM 679 O O . PRO A 1 85 ? 1.239 -5.325 -11.014 1.00 88.69 85 PRO A O 1
ATOM 682 N N . ALA A 1 86 ? 3.232 -6.091 -10.292 1.00 86.56 86 ALA A N 1
ATOM 683 C CA . ALA A 1 86 ? 3.713 -6.448 -11.623 1.00 86.56 86 ALA A CA 1
ATOM 684 C C . ALA A 1 86 ? 2.712 -7.383 -12.320 1.00 86.56 86 ALA A C 1
ATOM 686 O O . ALA A 1 86 ? 2.187 -8.308 -11.702 1.00 86.56 86 ALA A O 1
ATOM 687 N N . ASP A 1 87 ? 2.440 -7.099 -13.593 1.00 84.38 87 ASP A N 1
ATOM 688 C CA . ASP A 1 87 ? 1.522 -7.846 -14.464 1.00 84.38 87 ASP A CA 1
ATOM 689 C C . ASP A 1 87 ? 0.037 -7.837 -14.046 1.00 84.38 87 ASP A C 1
ATOM 691 O O . ASP A 1 87 ? -0.807 -8.393 -14.750 1.00 84.38 87 ASP A O 1
ATOM 695 N N . ILE A 1 88 ? -0.327 -7.139 -12.964 1.00 87.38 88 ILE A N 1
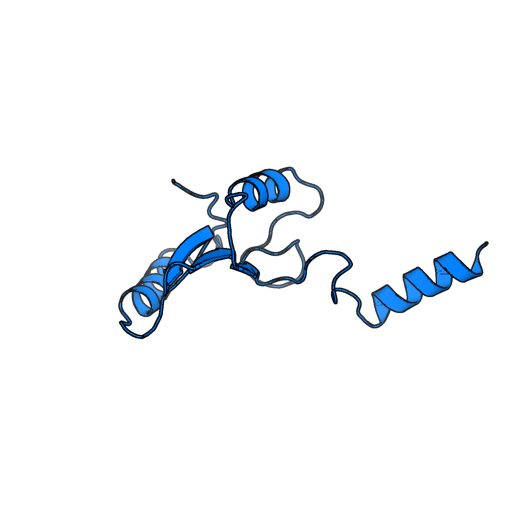ATOM 696 C CA . ILE A 1 88 ? -1.715 -6.975 -12.516 1.00 87.38 88 ILE A CA 1
ATOM 697 C C . ILE A 1 88 ? -2.119 -5.516 -12.701 1.00 87.38 88 ILE A C 1
ATOM 699 O O . ILE A 1 88 ? -1.803 -4.651 -11.890 1.00 87.38 88 ILE A O 1
ATOM 703 N N . PHE A 1 89 ? -2.821 -5.235 -13.799 1.00 84.00 89 PHE A N 1
ATOM 704 C CA . PHE A 1 89 ? -3.229 -3.880 -14.199 1.00 84.00 89 PHE A CA 1
ATOM 705 C C . PHE A 1 89 ? -2.070 -2.870 -14.383 1.00 84.00 89 PHE A C 1
ATOM 707 O O . PHE A 1 89 ? -2.332 -1.699 -14.641 1.00 84.00 89 PHE A O 1
ATOM 714 N N . ASP A 1 90 ? -0.804 -3.304 -14.346 1.00 84.62 90 ASP A N 1
ATOM 715 C CA . ASP A 1 90 ? 0.400 -2.457 -14.489 1.00 84.62 90 ASP A CA 1
ATOM 716 C C . ASP A 1 90 ? 0.782 -2.155 -15.958 1.00 84.62 90 ASP A C 1
ATOM 718 O O . ASP A 1 90 ? 1.821 -1.575 -16.274 1.00 84.62 90 ASP A O 1
ATOM 722 N N . THR A 1 91 ? -0.065 -2.531 -16.918 1.00 82.19 91 THR A N 1
ATOM 723 C CA . THR A 1 91 ? 0.188 -2.253 -18.335 1.00 82.19 91 THR A CA 1
ATOM 724 C C . THR A 1 91 ? -0.297 -0.863 -18.724 1.00 82.19 91 THR A C 1
ATOM 726 O O . THR A 1 91 ? -1.457 -0.508 -18.521 1.00 82.19 91 THR A O 1
ATOM 729 N N . ASN A 1 92 ? 0.563 -0.103 -19.397 1.00 78.31 92 ASN A N 1
ATOM 730 C CA . ASN A 1 92 ? 0.187 1.126 -20.093 1.00 78.31 92 ASN A CA 1
ATOM 731 C C . ASN A 1 92 ? 0.372 0.968 -21.613 1.00 78.31 92 ASN A C 1
ATOM 733 O O . ASN A 1 92 ? 0.762 -0.093 -22.105 1.00 78.31 92 ASN A O 1
ATOM 737 N N . SER A 1 93 ? 0.122 2.037 -22.371 1.00 76.12 93 SER A N 1
ATOM 738 C CA . SER A 1 93 ? 0.262 2.040 -23.833 1.00 76.12 93 SER A CA 1
ATOM 739 C C . SER A 1 93 ? 1.651 1.620 -24.337 1.00 76.12 93 SER A C 1
ATOM 741 O O . SER A 1 93 ? 1.743 1.078 -25.432 1.00 76.12 93 SER A O 1
ATOM 743 N N . ARG A 1 94 ? 2.720 1.815 -23.551 1.00 68.38 94 ARG A N 1
ATOM 744 C CA . ARG A 1 94 ? 4.076 1.341 -23.880 1.00 68.38 94 ARG A CA 1
ATOM 745 C C . ARG A 1 94 ? 4.279 -0.136 -23.539 1.00 68.38 94 ARG A C 1
ATOM 747 O O . ARG A 1 94 ? 4.850 -0.852 -24.350 1.00 68.38 94 ARG A O 1
ATOM 754 N N . GLY A 1 95 ? 3.762 -0.603 -22.401 1.00 64.88 95 GLY A N 1
ATOM 755 C CA . GLY A 1 95 ? 3.847 -2.019 -22.009 1.00 64.88 95 GLY A CA 1
ATOM 756 C C . GLY A 1 95 ? 3.077 -2.959 -22.947 1.00 64.88 95 GLY A C 1
ATOM 757 O O . GLY A 1 95 ? 3.540 -4.055 -23.247 1.00 64.88 95 GLY A O 1
ATOM 758 N N . LYS A 1 96 ? 1.940 -2.502 -23.493 1.00 59.59 96 LYS A N 1
ATOM 759 C CA . LYS A 1 96 ? 1.160 -3.270 -24.478 1.00 59.59 96 LYS A CA 1
ATOM 760 C C . LYS A 1 96 ? 1.924 -3.491 -25.792 1.00 59.59 96 LYS A C 1
ATOM 762 O O . LYS A 1 96 ? 1.900 -4.597 -26.325 1.00 59.59 96 LYS A O 1
ATOM 767 N N . LEU A 1 97 ? 2.647 -2.472 -26.270 1.00 56.16 97 LEU A N 1
ATOM 768 C CA . LEU A 1 97 ? 3.479 -2.578 -27.474 1.00 56.16 97 LEU A CA 1
ATOM 769 C C . LEU A 1 97 ? 4.617 -3.599 -27.308 1.00 56.16 97 LEU A C 1
ATOM 771 O O . LEU A 1 97 ? 4.949 -4.301 -28.258 1.00 56.16 97 LEU A O 1
ATOM 775 N N . GLU A 1 98 ? 5.224 -3.696 -26.121 1.00 59.09 98 GLU A N 1
ATOM 776 C CA . GLU A 1 98 ? 6.310 -4.654 -25.872 1.00 59.09 98 GLU A CA 1
ATOM 777 C C . GLU A 1 98 ? 5.814 -6.107 -25.843 1.00 59.09 98 GLU A C 1
ATOM 779 O O . GLU A 1 98 ? 6.463 -6.968 -26.436 1.00 59.09 98 GLU A O 1
ATOM 784 N N . MET A 1 99 ? 4.643 -6.381 -25.251 1.00 58.34 99 MET A N 1
ATOM 785 C CA . MET A 1 99 ? 4.020 -7.713 -25.316 1.00 58.34 99 MET A CA 1
ATOM 786 C C . MET A 1 99 ? 3.627 -8.098 -26.748 1.00 58.34 99 MET A C 1
ATOM 788 O O . MET A 1 99 ? 3.920 -9.207 -27.188 1.00 58.34 99 MET A O 1
ATOM 792 N N . GLU A 1 100 ? 3.007 -7.186 -27.504 1.00 57.56 100 GLU A N 1
ATOM 793 C CA . GLU A 1 100 ? 2.622 -7.439 -28.901 1.00 57.56 100 GLU A CA 1
ATOM 794 C C . GLU A 1 100 ? 3.848 -7.707 -29.793 1.00 57.56 100 GLU A C 1
ATOM 796 O O . GLU A 1 100 ? 3.821 -8.601 -30.639 1.00 57.56 100 GLU A O 1
ATOM 801 N N . ASN A 1 101 ? 4.960 -7.002 -29.569 1.00 56.56 101 ASN A N 1
ATOM 802 C CA . ASN A 1 101 ? 6.208 -7.238 -30.297 1.00 56.56 101 ASN A CA 1
ATOM 803 C C . ASN A 1 101 ? 6.886 -8.567 -29.927 1.00 56.56 101 ASN A C 1
ATOM 805 O O . ASN A 1 101 ? 7.586 -9.135 -30.762 1.00 56.56 101 ASN A O 1
ATOM 809 N N . GLN A 1 102 ? 6.705 -9.081 -28.707 1.00 57.12 102 GLN A N 1
ATOM 810 C CA . GLN A 1 102 ? 7.225 -10.400 -28.322 1.00 57.12 102 GLN A CA 1
ATOM 811 C C . GLN A 1 102 ? 6.401 -11.543 -28.927 1.00 57.12 102 GLN A C 1
ATOM 813 O O . GLN A 1 102 ? 6.972 -12.557 -29.313 1.00 57.12 102 GLN A O 1
ATOM 818 N N . ILE A 1 103 ? 5.083 -11.366 -29.068 1.00 59.09 103 ILE A N 1
ATOM 819 C CA . ILE A 1 103 ? 4.191 -12.362 -29.682 1.00 59.09 103 ILE A CA 1
ATOM 820 C C . ILE A 1 103 ? 4.415 -12.455 -31.199 1.00 59.09 103 ILE A C 1
ATOM 822 O O . ILE A 1 103 ? 4.399 -13.547 -31.753 1.00 59.09 103 ILE A O 1
ATOM 826 N N . ASN A 1 104 ? 4.659 -11.328 -31.872 1.00 57.41 104 ASN A N 1
ATOM 827 C CA . ASN A 1 104 ? 4.807 -11.281 -33.332 1.00 57.41 104 ASN A CA 1
ATOM 828 C C . ASN A 1 104 ? 6.220 -11.630 -33.849 1.00 57.41 104 ASN A C 1
ATOM 830 O O . ASN A 1 104 ? 6.448 -11.588 -35.055 1.00 57.41 104 ASN A O 1
ATOM 834 N N . ASN A 1 105 ? 7.168 -11.942 -32.958 1.00 52.19 105 ASN A N 1
ATOM 835 C CA . ASN A 1 105 ? 8.539 -12.352 -33.296 1.00 52.19 105 ASN A CA 1
ATOM 836 C C . ASN A 1 105 ? 8.809 -13.850 -33.014 1.00 52.19 105 ASN A C 1
ATOM 838 O O . ASN A 1 105 ? 9.968 -14.246 -32.868 1.00 52.19 105 ASN A O 1
ATOM 842 N N . VAL A 1 106 ? 7.753 -14.670 -32.942 1.00 47.69 106 VAL A N 1
ATOM 843 C CA . VAL A 1 106 ? 7.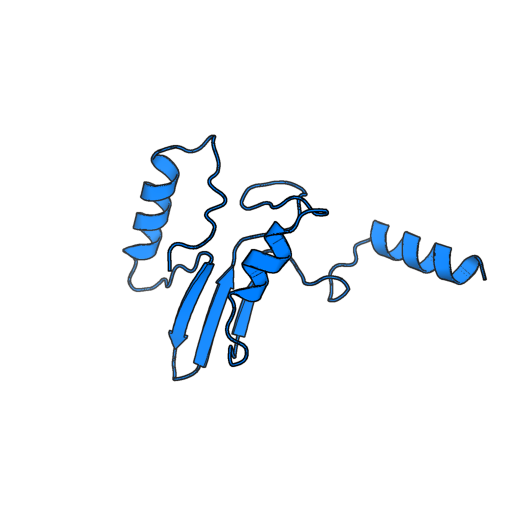788 -16.146 -32.875 1.00 47.69 106 VAL A CA 1
ATOM 844 C C . VAL A 1 106 ? 7.173 -16.714 -34.148 1.00 47.69 106 VAL A C 1
ATOM 846 O O . VAL A 1 106 ? 7.743 -17.690 -34.682 1.00 47.69 106 VAL A O 1
#

Radius of gyration: 17.16 Å; chains: 1; bounding box: 32×35×48 Å

Secondary structure (DSSP, 8-state):
--------TTTTHHHHHHHHHHHT-TT----SSEEEEETTEEEEEE--EESSSSSSEE-TTSSHHHHHHTTS-TT-SEEEESSPPTTSS---HHHHHHHHHHHTT-